Protein AF-A0A2G9M502-F1 (afdb_monomer_lite)

pLDDT: mean 73.71, std 20.09, range [39.38, 98.12]

Sequence (173 aa):
MDVEQIQKINSLALELMKQGLATDREDAINQAQKIYKEQDSRGYSQMRNTMGQVHGTPEPAQGSSMGGHSELGQDKIKEILEQNTKYIVKTLKEFNEKVNVLEKEMEALKIKMNYNRLPTVKELTTNSVPEPVAAPRPTEQPQQPEKPASHPRSGGYNENDVSIEKFFYMGNR

Radius of gyration: 37.94 Å; chains: 1; bounding box: 91×41×99 Å

Structure (mmCIF, N/CA/C/O backbone):
data_AF-A0A2G9M502-F1
#
_entry.id   AF-A0A2G9M502-F1
#
loop_
_atom_site.group_PDB
_atom_site.id
_atom_site.type_symbol
_atom_site.label_atom_id
_atom_site.label_alt_id
_atom_site.label_comp_id
_atom_site.label_asym_id
_atom_site.label_entity_id
_atom_site.label_seq_id
_atom_site.pdbx_PDB_ins_code
_atom_site.Cartn_x
_atom_site.Cartn_y
_atom_site.Cartn_z
_atom_site.occupancy
_atom_site.B_iso_or_equiv
_atom_site.auth_seq_id
_atom_site.auth_comp_id
_atom_site.auth_asym_id
_atom_site.auth_atom_id
_atom_site.pdbx_PDB_model_num
ATOM 1 N N . MET A 1 1 ? -18.572 0.187 -22.859 1.00 65.31 1 MET A N 1
ATOM 2 C CA . MET A 1 1 ? -18.016 -0.479 -21.668 1.00 65.31 1 MET A CA 1
ATOM 3 C C . MET A 1 1 ? -18.378 -1.931 -21.782 1.00 65.31 1 MET A C 1
ATOM 5 O O . MET A 1 1 ? -19.551 -2.227 -21.986 1.00 65.31 1 MET A O 1
ATOM 9 N N . ASP A 1 2 ? -17.384 -2.794 -21.691 1.00 86.56 2 ASP A N 1
ATOM 10 C CA . ASP A 1 2 ? -17.571 -4.231 -21.851 1.00 86.56 2 ASP A CA 1
ATOM 11 C C . ASP A 1 2 ? -18.068 -4.856 -20.547 1.00 86.56 2 ASP A C 1
ATOM 13 O O . ASP A 1 2 ? -17.869 -4.306 -19.458 1.00 86.56 2 ASP A O 1
ATOM 17 N N . VAL A 1 3 ? -18.716 -6.018 -20.641 1.00 89.69 3 VAL A N 1
ATOM 18 C CA . VAL A 1 3 ? -19.324 -6.686 -19.476 1.00 89.69 3 VAL A CA 1
ATOM 19 C C . VAL A 1 3 ? -18.275 -6.967 -18.391 1.00 89.69 3 VAL A C 1
ATOM 21 O O . VAL A 1 3 ? -18.541 -6.749 -17.211 1.00 89.69 3 VAL A O 1
ATOM 24 N N . GLU A 1 4 ? -17.050 -7.335 -18.781 1.00 89.31 4 GLU A N 1
ATOM 25 C CA . GLU A 1 4 ? -15.923 -7.498 -17.855 1.00 89.31 4 GLU A CA 1
ATOM 26 C C . GLU A 1 4 ? -15.504 -6.202 -17.149 1.00 89.31 4 GLU A C 1
ATOM 28 O O . GLU A 1 4 ? -15.178 -6.233 -15.964 1.00 89.31 4 GLU A O 1
ATOM 33 N N . GLN A 1 5 ? -15.486 -5.062 -17.850 1.00 89.12 5 GLN A N 1
ATOM 34 C CA . GLN A 1 5 ? -15.132 -3.769 -17.247 1.00 89.12 5 GLN A CA 1
ATOM 35 C C . GLN A 1 5 ? -16.162 -3.401 -16.176 1.00 89.12 5 GLN A C 1
ATOM 37 O O . GLN A 1 5 ? -15.801 -2.996 -15.074 1.00 89.12 5 GLN A O 1
ATOM 42 N N . ILE A 1 6 ? -17.447 -3.612 -16.475 1.00 92.12 6 ILE A N 1
ATOM 43 C CA . ILE A 1 6 ? -18.552 -3.373 -15.540 1.00 92.12 6 ILE A CA 1
ATOM 44 C C . ILE A 1 6 ? -18.448 -4.313 -14.328 1.00 92.12 6 ILE A C 1
ATOM 46 O O . ILE A 1 6 ? -18.630 -3.867 -13.197 1.00 92.12 6 ILE A O 1
ATOM 50 N N . GLN A 1 7 ? -18.097 -5.589 -14.526 1.00 93.94 7 GLN A N 1
ATOM 51 C CA . GLN A 1 7 ? -17.840 -6.524 -13.422 1.00 93.94 7 GLN A CA 1
ATOM 52 C C . GLN A 1 7 ? -16.659 -6.074 -12.544 1.00 93.94 7 GLN A C 1
ATOM 54 O O . GLN A 1 7 ? -16.823 -6.002 -11.328 1.00 93.94 7 GLN A O 1
ATOM 59 N N . LYS A 1 8 ? -15.517 -5.701 -13.142 1.00 93.62 8 LYS A N 1
ATOM 60 C CA . LYS A 1 8 ? -14.311 -5.232 -12.426 1.00 93.62 8 LYS A CA 1
ATOM 61 C C . LYS A 1 8 ? -14.568 -3.939 -11.637 1.00 93.62 8 LYS A C 1
ATOM 63 O O . LYS A 1 8 ? -14.144 -3.826 -10.488 1.00 93.62 8 LYS A O 1
ATOM 68 N N . ILE A 1 9 ? -15.316 -2.991 -12.213 1.00 94.94 9 ILE A N 1
ATOM 69 C CA . ILE A 1 9 ? -15.744 -1.758 -11.530 1.00 94.94 9 ILE A CA 1
ATOM 70 C C . ILE A 1 9 ? -16.689 -2.083 -10.364 1.00 94.94 9 ILE A C 1
ATOM 72 O O . ILE A 1 9 ? -16.515 -1.536 -9.279 1.00 94.94 9 ILE A O 1
ATOM 76 N N . ASN A 1 10 ? -17.643 -3.004 -10.540 1.00 94.75 10 ASN A N 1
ATOM 77 C CA . ASN A 1 10 ? -18.556 -3.412 -9.468 1.00 94.75 10 ASN A CA 1
ATOM 78 C C . ASN A 1 10 ? -17.837 -4.125 -8.309 1.00 94.75 10 ASN A C 1
ATOM 80 O O . ASN A 1 10 ? -18.150 -3.847 -7.153 1.00 94.75 10 ASN A O 1
ATOM 84 N N . SER A 1 11 ? -16.867 -5.008 -8.581 1.00 96.31 11 SER A N 1
ATOM 85 C CA . SER A 1 11 ? -16.070 -5.641 -7.520 1.00 96.31 11 SER A CA 1
ATOM 86 C C . SER A 1 11 ? -15.205 -4.627 -6.770 1.00 96.31 11 SER A C 1
ATOM 88 O O . SER A 1 11 ? -15.169 -4.656 -5.542 1.00 96.31 11 SER A O 1
ATOM 90 N N . LEU A 1 12 ? -14.576 -3.689 -7.487 1.00 95.25 12 LEU A N 1
ATOM 91 C CA . LEU A 1 12 ? -13.764 -2.635 -6.877 1.00 95.25 12 LEU A CA 1
ATOM 92 C C . LEU A 1 12 ? -14.621 -1.667 -6.044 1.00 95.25 12 LEU A C 1
ATOM 94 O O . LEU A 1 12 ? -14.230 -1.309 -4.940 1.00 95.25 12 LEU A O 1
ATOM 98 N N . ALA A 1 13 ? -15.819 -1.299 -6.508 1.00 96.88 13 ALA A N 1
ATOM 99 C CA . ALA A 1 13 ? -16.748 -0.466 -5.743 1.00 96.88 13 ALA A CA 1
ATOM 100 C C . ALA A 1 13 ? -17.190 -1.140 -4.428 1.00 96.88 13 ALA A C 1
ATOM 102 O O . ALA A 1 13 ? -17.204 -0.495 -3.380 1.00 96.88 13 ALA A O 1
ATOM 103 N N . LEU A 1 14 ? -17.491 -2.445 -4.450 1.00 97.00 14 LEU A N 1
ATOM 104 C CA . LEU A 1 14 ? -17.800 -3.207 -3.231 1.00 97.00 14 LEU A CA 1
ATOM 105 C C . LEU A 1 14 ? -16.614 -3.248 -2.256 1.00 97.00 14 LEU A C 1
ATOM 107 O O . LEU A 1 14 ? -16.813 -3.188 -1.043 1.00 97.00 14 LEU A O 1
ATOM 111 N N . GLU A 1 15 ? -15.385 -3.322 -2.767 1.00 96.19 15 GLU A N 1
ATOM 112 C CA . GLU A 1 15 ? -14.176 -3.285 -1.947 1.00 96.19 15 GLU A CA 1
ATOM 113 C C . GLU A 1 15 ? -13.914 -1.893 -1.345 1.00 96.19 15 GLU A C 1
ATOM 115 O O . GLU A 1 15 ? -13.644 -1.801 -0.147 1.00 96.19 15 GLU A O 1
ATOM 120 N N . LEU A 1 16 ? -14.104 -0.809 -2.107 1.00 96.06 16 LEU A N 1
ATOM 121 C CA . LEU A 1 16 ? -14.022 0.570 -1.603 1.00 96.06 16 LEU A CA 1
ATOM 122 C C . LEU A 1 16 ? -15.050 0.842 -0.491 1.00 96.06 16 LEU A C 1
ATOM 124 O O . LEU A 1 16 ? -14.693 1.414 0.540 1.00 96.06 16 LEU A O 1
ATOM 128 N N . MET A 1 17 ? -16.297 0.374 -0.647 1.00 95.50 17 MET A N 1
ATOM 129 C CA . MET A 1 17 ? -17.313 0.451 0.415 1.00 95.50 17 MET A CA 1
ATOM 130 C C . MET A 1 17 ? -16.905 -0.364 1.651 1.00 95.50 17 MET A C 1
ATOM 132 O O . MET A 1 17 ? -17.007 0.122 2.774 1.00 95.50 17 MET A O 1
ATOM 136 N N . LYS A 1 18 ? -16.393 -1.589 1.464 1.00 96.62 18 LYS A N 1
ATOM 137 C CA . LYS A 1 18 ? -15.927 -2.457 2.563 1.00 96.62 18 LYS A CA 1
ATOM 138 C C . LYS A 1 18 ? -14.742 -1.857 3.334 1.00 96.62 18 LYS A C 1
ATOM 140 O O . LYS A 1 18 ? -14.605 -2.120 4.526 1.00 96.62 18 LYS A O 1
ATOM 145 N N . GLN A 1 19 ? -13.897 -1.072 2.668 1.00 95.88 19 GLN A N 1
ATOM 146 C CA . GLN A 1 19 ? -12.769 -0.357 3.272 1.00 95.88 19 GLN A CA 1
ATOM 147 C C . GLN A 1 19 ? -13.158 1.017 3.858 1.00 95.88 19 GLN A C 1
ATOM 149 O O . GLN A 1 19 ? -12.323 1.654 4.493 1.00 95.88 19 GLN A O 1
ATOM 154 N N . GLY A 1 20 ? -14.402 1.480 3.670 1.00 94.31 20 GLY A N 1
ATOM 155 C CA . GLY A 1 20 ? -14.861 2.795 4.135 1.00 94.31 20 GLY A CA 1
ATOM 156 C C . GLY A 1 20 ? -14.292 3.983 3.346 1.00 94.31 20 GLY A C 1
ATOM 157 O O . GLY A 1 20 ? 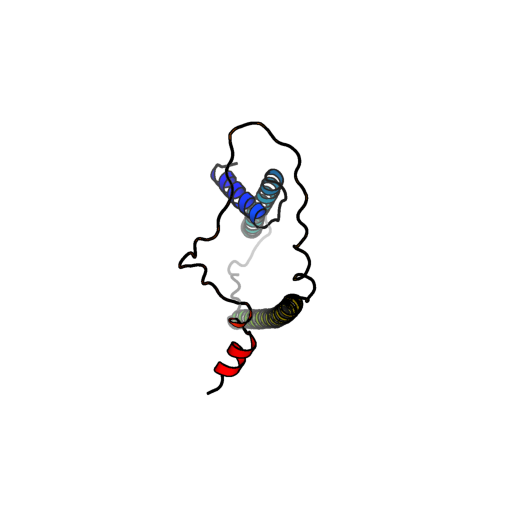-14.296 5.103 3.848 1.00 94.31 20 GLY A O 1
ATOM 158 N N . LEU A 1 21 ? -13.792 3.750 2.126 1.00 94.00 21 LEU A N 1
ATOM 159 C CA . LEU A 1 21 ? -13.206 4.778 1.250 1.00 94.00 21 LEU A CA 1
ATOM 160 C C . LEU A 1 21 ? -14.256 5.589 0.470 1.00 94.00 21 LEU A C 1
ATOM 162 O O . LEU A 1 21 ? -13.944 6.651 -0.065 1.00 94.00 21 LEU A O 1
ATOM 166 N N . ALA A 1 22 ? -15.491 5.093 0.416 1.00 94.31 22 ALA A N 1
ATOM 167 C CA . ALA A 1 22 ? -16.650 5.745 -0.182 1.00 94.31 22 ALA A CA 1
ATOM 168 C C . ALA A 1 22 ? -17.839 5.638 0.782 1.00 94.31 22 ALA A C 1
ATOM 170 O O . ALA A 1 22 ? -18.045 4.580 1.383 1.00 94.31 22 ALA A O 1
ATOM 171 N N . THR A 1 23 ? -18.622 6.710 0.927 1.00 93.31 23 THR A N 1
ATOM 172 C CA . THR A 1 23 ? -19.812 6.725 1.801 1.00 93.31 23 THR A CA 1
ATOM 173 C C . THR A 1 23 ? -20.973 5.945 1.193 1.00 93.31 23 THR A C 1
ATOM 175 O O . THR A 1 23 ? -21.684 5.226 1.892 1.00 93.31 23 THR A O 1
ATOM 178 N N . ASP A 1 24 ? -21.129 6.057 -0.126 1.00 96.69 24 ASP A N 1
ATOM 179 C CA . ASP A 1 24 ? -22.308 5.626 -0.865 1.00 96.69 24 ASP A CA 1
ATOM 180 C C . ASP A 1 24 ? -21.935 4.782 -2.081 1.00 96.69 24 ASP A C 1
ATOM 182 O O . ASP A 1 24 ? -20.843 4.885 -2.645 1.00 96.69 24 ASP A O 1
ATOM 186 N N . ARG A 1 25 ? -22.881 3.954 -2.535 1.00 93.19 25 ARG A N 1
ATOM 187 C CA . ARG A 1 25 ? -22.657 3.037 -3.660 1.00 93.19 25 ARG A CA 1
ATOM 188 C C . ARG A 1 25 ? -22.339 3.762 -4.971 1.00 93.19 25 ARG A C 1
ATOM 190 O O . ARG A 1 25 ? -21.546 3.257 -5.760 1.00 93.19 25 ARG A O 1
ATOM 197 N N . GLU A 1 26 ? -22.945 4.922 -5.211 1.00 94.75 26 GLU A N 1
ATOM 198 C CA . GLU A 1 26 ? -22.688 5.712 -6.422 1.00 94.75 26 GLU A CA 1
ATOM 199 C C . GLU A 1 26 ? -21.300 6.361 -6.391 1.00 94.75 26 GLU A C 1
ATOM 201 O O . GLU A 1 26 ? -20.577 6.300 -7.385 1.00 94.75 26 GLU A O 1
ATOM 206 N N . ASP A 1 27 ? -20.878 6.892 -5.239 1.00 95.69 27 ASP A N 1
ATOM 207 C CA . ASP A 1 27 ? -19.515 7.396 -5.048 1.00 95.69 27 ASP A CA 1
ATOM 208 C C . ASP A 1 27 ? -18.481 6.273 -5.222 1.00 95.69 27 ASP A C 1
ATOM 210 O O . ASP A 1 27 ? -17.545 6.412 -6.006 1.00 95.69 27 ASP A O 1
ATOM 214 N N . ALA A 1 28 ? -18.709 5.101 -4.622 1.00 96.81 28 ALA A N 1
ATOM 215 C CA . ALA A 1 28 ? -17.838 3.938 -4.788 1.00 96.81 28 ALA A CA 1
ATOM 216 C C . ALA A 1 28 ? -17.683 3.507 -6.260 1.00 96.81 28 ALA A C 1
ATOM 218 O O . ALA A 1 28 ? -16.583 3.158 -6.692 1.00 96.81 28 ALA A O 1
ATOM 219 N N . ILE A 1 29 ? -18.761 3.562 -7.052 1.00 96.06 29 ILE A N 1
ATOM 220 C CA . ILE A 1 29 ? -18.730 3.282 -8.498 1.00 96.06 29 ILE A CA 1
ATOM 221 C C . ILE A 1 29 ? -17.962 4.375 -9.257 1.00 96.06 29 ILE A C 1
ATOM 223 O O . ILE A 1 29 ? -17.163 4.051 -10.138 1.00 96.06 29 ILE A O 1
ATOM 227 N N . ASN A 1 30 ? -18.145 5.651 -8.909 1.00 95.62 30 ASN A N 1
ATOM 228 C CA . ASN A 1 30 ? -17.422 6.769 -9.522 1.00 95.62 30 ASN A CA 1
ATOM 229 C C . ASN A 1 30 ? -15.913 6.710 -9.222 1.00 95.62 30 ASN A C 1
ATOM 231 O O . ASN A 1 30 ? -15.095 6.834 -10.140 1.00 95.62 30 ASN A O 1
ATOM 235 N N . GLN A 1 31 ? -15.536 6.450 -7.966 1.00 94.56 31 GLN A N 1
ATOM 236 C CA . GLN A 1 31 ? -14.152 6.227 -7.548 1.00 94.56 31 GLN A CA 1
ATOM 237 C C . GLN A 1 31 ? -13.538 5.018 -8.275 1.00 94.56 31 GLN A C 1
ATOM 239 O O . GLN A 1 31 ? -12.481 5.147 -8.897 1.00 94.56 31 GLN A O 1
ATOM 244 N N . ALA A 1 32 ? -14.221 3.867 -8.287 1.00 95.56 32 ALA A N 1
ATOM 245 C CA . ALA A 1 32 ? -13.763 2.663 -8.983 1.00 95.56 32 ALA A CA 1
ATOM 246 C C . ALA A 1 32 ? -13.580 2.890 -10.495 1.00 95.56 32 ALA A C 1
ATOM 248 O O . ALA A 1 32 ? -12.564 2.491 -11.066 1.00 95.56 32 ALA A O 1
ATOM 249 N N . GLN A 1 33 ? -14.518 3.584 -11.152 1.00 93.06 33 GLN A N 1
ATOM 250 C CA . GLN A 1 33 ? -14.406 3.910 -12.574 1.00 93.06 33 GLN A CA 1
ATOM 251 C C . GLN A 1 33 ? -13.236 4.870 -12.854 1.00 93.06 33 GLN A C 1
ATOM 253 O O . GLN A 1 33 ? -12.569 4.731 -13.882 1.00 93.06 33 GLN A O 1
ATOM 258 N N . LYS A 1 34 ? -12.953 5.824 -11.955 1.00 92.62 34 LYS A N 1
ATOM 259 C CA . LYS A 1 34 ? -11.785 6.711 -12.064 1.00 92.62 34 LYS A CA 1
ATOM 260 C C . LYS A 1 34 ? -10.476 5.922 -11.960 1.00 92.62 34 LYS A C 1
ATOM 262 O O . LYS A 1 34 ? -9.628 6.063 -12.837 1.00 92.62 34 LYS A O 1
ATOM 267 N N . ILE A 1 35 ? -10.343 5.058 -10.951 1.00 90.50 35 ILE A N 1
ATOM 268 C CA . ILE A 1 35 ? -9.161 4.199 -10.751 1.00 90.50 35 ILE A CA 1
ATOM 269 C C . ILE A 1 35 ? -8.921 3.316 -11.984 1.00 90.50 35 ILE A C 1
ATOM 271 O O . ILE A 1 35 ? -7.803 3.271 -12.495 1.00 90.50 35 ILE A O 1
ATOM 275 N N . TYR A 1 36 ? -9.973 2.688 -12.520 1.00 89.19 36 TYR A N 1
ATOM 276 C CA . TYR A 1 36 ? -9.877 1.837 -13.710 1.00 89.19 36 TYR A CA 1
ATOM 277 C C . TYR A 1 36 ? -9.386 2.620 -14.944 1.00 89.19 36 TYR A C 1
ATOM 279 O O . TYR A 1 36 ? -8.460 2.194 -15.633 1.00 89.19 36 TYR A O 1
ATOM 287 N N . LYS A 1 37 ? -9.937 3.822 -15.182 1.00 87.12 37 LYS A N 1
ATOM 288 C CA . LYS A 1 37 ? -9.495 4.724 -16.263 1.00 87.12 37 LYS A CA 1
ATOM 289 C C . LYS A 1 37 ? -8.041 5.180 -16.090 1.00 87.12 37 LYS A C 1
ATOM 291 O O . LYS A 1 37 ? -7.311 5.270 -17.078 1.00 87.12 37 LYS A O 1
ATOM 296 N N . GLU A 1 38 ? -7.599 5.462 -14.865 1.00 85.19 38 GLU A N 1
ATOM 297 C CA . GLU A 1 38 ? -6.197 5.794 -14.577 1.00 85.19 38 GLU A CA 1
ATOM 298 C C . GLU A 1 38 ?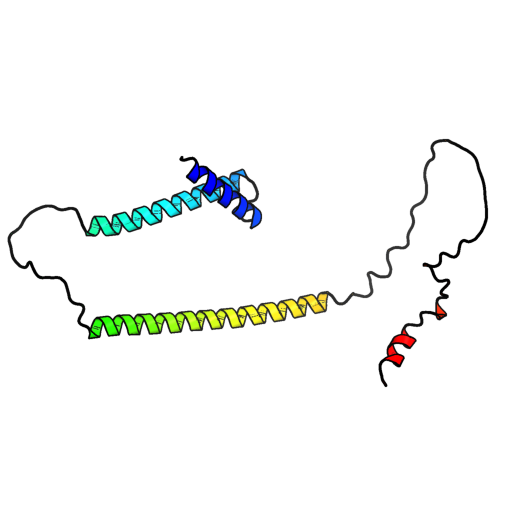 -5.254 4.599 -14.785 1.00 85.19 38 GLU A C 1
ATOM 300 O O . GLU A 1 38 ? -4.126 4.789 -15.234 1.00 85.19 38 GLU A O 1
ATOM 305 N N . GLN A 1 39 ? -5.698 3.370 -14.513 1.00 81.19 39 GLN A N 1
ATOM 306 C CA . GLN A 1 39 ? -4.896 2.165 -14.724 1.00 81.19 39 GLN A CA 1
ATOM 307 C C . GLN A 1 39 ? -4.694 1.858 -16.216 1.00 81.19 39 GLN A C 1
ATOM 309 O O . GLN A 1 39 ? -3.546 1.733 -16.655 1.00 81.19 39 GLN A O 1
ATOM 314 N N . ASP A 1 40 ? -5.773 1.824 -17.007 1.00 75.06 40 ASP A N 1
ATOM 315 C CA . ASP A 1 40 ? -5.698 1.607 -18.461 1.00 75.06 40 ASP A CA 1
ATOM 316 C C . ASP A 1 40 ? -4.853 2.695 -19.143 1.00 75.06 40 ASP A C 1
ATOM 318 O O . ASP A 1 40 ? -3.964 2.400 -19.947 1.00 75.06 40 ASP A O 1
ATOM 322 N N . SER A 1 41 ? -5.069 3.968 -18.787 1.00 72.69 41 SER A N 1
ATOM 323 C CA . SER A 1 41 ? -4.321 5.084 -19.381 1.00 72.69 41 SER A CA 1
ATOM 324 C C . SER A 1 41 ? -2.841 5.107 -18.988 1.00 72.69 41 SER A C 1
ATOM 326 O O . SER A 1 41 ? -2.015 5.453 -19.836 1.00 72.69 41 SER A O 1
ATOM 328 N N . ARG A 1 42 ? -2.460 4.687 -17.771 1.00 68.12 42 ARG A N 1
ATOM 329 C CA . ARG A 1 42 ? -1.043 4.521 -17.390 1.00 68.12 42 ARG A CA 1
ATOM 330 C C . ARG A 1 42 ? -0.378 3.408 -18.200 1.00 68.12 42 ARG A C 1
ATOM 332 O O . ARG A 1 42 ? 0.694 3.643 -18.755 1.00 68.12 42 ARG A O 1
ATOM 339 N N . GLY A 1 43 ? -1.029 2.250 -18.333 1.00 62.25 43 GLY A N 1
ATOM 340 C CA . GLY A 1 43 ? -0.523 1.130 -19.135 1.00 62.25 43 GLY A CA 1
ATOM 341 C C . GLY A 1 43 ? -0.343 1.500 -20.611 1.00 62.25 43 GLY A C 1
ATOM 342 O O . GLY A 1 43 ? 0.736 1.315 -21.177 1.00 62.25 43 GLY A O 1
ATOM 343 N N . TYR A 1 44 ? -1.363 2.110 -21.223 1.00 61.94 44 TYR A N 1
ATOM 344 C CA . TYR A 1 44 ? -1.300 2.534 -22.624 1.00 61.94 44 TYR A CA 1
ATOM 345 C C . TYR A 1 44 ? -0.315 3.692 -22.854 1.00 61.94 44 TYR A C 1
ATOM 347 O O . TYR A 1 44 ? 0.344 3.730 -23.890 1.00 61.94 44 TYR A O 1
ATOM 355 N N . SER A 1 45 ? -0.146 4.611 -21.895 1.00 59.00 45 SER A N 1
ATOM 356 C CA . SER A 1 45 ? 0.857 5.686 -22.000 1.00 59.00 45 SER A CA 1
ATOM 357 C C . SER A 1 45 ? 2.285 5.158 -21.880 1.00 59.00 45 SER A C 1
ATOM 359 O O . SER A 1 45 ? 3.157 5.595 -22.625 1.00 59.00 45 SER A O 1
ATOM 361 N N . GLN A 1 46 ? 2.536 4.186 -20.997 1.00 64.19 46 GLN A N 1
ATOM 362 C CA . GLN A 1 46 ? 3.848 3.541 -20.892 1.00 64.19 46 GLN A CA 1
ATOM 363 C C . GLN A 1 46 ? 4.188 2.760 -22.168 1.00 64.19 46 GLN A C 1
ATOM 365 O O . GLN A 1 46 ? 5.272 2.955 -22.715 1.00 64.19 46 GLN A O 1
ATOM 370 N N . MET A 1 47 ? 3.249 1.968 -22.702 1.00 62.53 47 MET A N 1
ATOM 371 C CA . MET A 1 47 ? 3.442 1.257 -23.976 1.00 62.53 47 MET A CA 1
ATOM 372 C C . MET A 1 47 ? 3.562 2.201 -25.181 1.00 62.53 47 MET A C 1
ATOM 374 O O . MET A 1 47 ? 4.352 1.941 -26.085 1.00 62.53 47 MET A O 1
ATOM 378 N N . ARG A 1 48 ? 2.836 3.328 -25.205 1.00 63.22 48 ARG A N 1
ATOM 379 C CA . ARG A 1 48 ? 2.976 4.333 -26.269 1.00 63.22 48 ARG A CA 1
ATOM 380 C C . ARG A 1 48 ? 4.312 5.071 -26.193 1.00 63.22 48 ARG A C 1
ATOM 382 O O . ARG A 1 48 ? 4.879 5.359 -27.240 1.00 63.22 48 ARG A O 1
ATOM 389 N N . ASN A 1 49 ? 4.830 5.347 -24.997 1.00 61.25 49 ASN A N 1
ATOM 390 C CA . ASN A 1 49 ? 6.144 5.971 -24.841 1.00 61.25 49 ASN A CA 1
ATOM 391 C C . ASN A 1 49 ? 7.273 5.030 -25.292 1.00 61.25 49 ASN A C 1
ATOM 393 O O . ASN A 1 49 ? 8.197 5.488 -25.956 1.00 61.25 49 ASN A O 1
ATOM 397 N N . THR A 1 50 ? 7.182 3.722 -25.018 1.00 61.97 50 THR A N 1
ATOM 398 C CA . THR A 1 50 ? 8.176 2.753 -25.511 1.00 61.97 50 THR A CA 1
ATOM 399 C C . THR A 1 50 ? 8.032 2.462 -27.008 1.00 61.97 50 THR A C 1
ATOM 401 O O . THR A 1 50 ? 9.042 2.440 -27.703 1.00 61.97 50 THR A O 1
ATOM 404 N N . MET A 1 51 ? 6.818 2.323 -27.559 1.00 52.34 51 MET A N 1
ATOM 405 C CA . MET A 1 51 ? 6.636 2.162 -29.015 1.00 52.34 51 MET A CA 1
ATOM 406 C C . MET A 1 51 ? 6.964 3.429 -29.816 1.00 52.34 51 MET A C 1
ATOM 408 O O . MET A 1 51 ? 7.548 3.332 -30.893 1.00 52.34 51 MET A O 1
ATOM 412 N N . GLY A 1 52 ? 6.647 4.618 -29.295 1.00 54.19 52 GLY A N 1
ATOM 413 C CA . GLY A 1 52 ? 6.998 5.898 -29.920 1.00 54.19 52 GLY A CA 1
ATOM 414 C C . GLY A 1 52 ? 8.505 6.168 -29.947 1.00 54.19 52 GLY A C 1
ATOM 415 O O . GLY A 1 52 ? 8.977 6.913 -30.796 1.00 54.19 52 GLY A O 1
ATOM 416 N N . GLN A 1 53 ? 9.271 5.514 -29.068 1.00 56.28 53 GLN A N 1
ATOM 417 C CA . GLN A 1 53 ? 10.735 5.496 -29.108 1.00 56.28 53 GLN A CA 1
ATOM 418 C C . GLN A 1 53 ? 11.295 4.481 -30.132 1.00 56.28 53 GLN A C 1
ATOM 420 O O . GLN A 1 53 ? 12.498 4.469 -30.382 1.00 56.28 53 GLN A O 1
ATOM 425 N N . VAL A 1 54 ? 10.445 3.632 -30.728 1.00 55.72 54 VAL A N 1
ATOM 426 C CA . VAL A 1 54 ? 10.841 2.518 -31.608 1.00 55.72 54 VAL A CA 1
ATOM 427 C C . VAL A 1 54 ? 10.400 2.709 -33.069 1.00 55.72 54 VAL A C 1
ATOM 429 O O . VAL A 1 54 ? 11.154 2.318 -33.959 1.00 55.72 54 VAL A O 1
ATOM 432 N N . HIS A 1 55 ? 9.234 3.306 -33.363 1.00 46.88 55 HIS A N 1
ATOM 433 C CA . HIS A 1 55 ? 8.726 3.477 -34.742 1.00 46.88 55 HIS A CA 1
ATOM 434 C C . HIS A 1 55 ? 8.133 4.879 -35.028 1.00 46.88 55 HIS A C 1
ATOM 436 O O . HIS A 1 55 ? 7.135 5.264 -34.421 1.00 46.88 55 HIS A O 1
ATOM 442 N N . GLY A 1 56 ? 8.700 5.586 -36.026 1.00 39.38 56 GLY A N 1
ATOM 443 C CA . GLY A 1 56 ? 8.240 6.892 -36.554 1.00 39.38 56 GLY A CA 1
ATOM 444 C C . GLY A 1 56 ? 9.304 8.004 -36.451 1.00 39.38 56 GLY A C 1
ATOM 445 O O . GLY A 1 56 ? 9.348 8.658 -35.419 1.00 39.38 56 GLY A O 1
ATOM 446 N N . THR A 1 57 ? 10.273 8.245 -37.353 1.00 49.25 57 THR A N 1
ATOM 447 C CA . THR A 1 57 ? 10.307 8.395 -38.839 1.00 49.25 57 THR A CA 1
ATOM 448 C C . THR A 1 57 ? 9.415 9.514 -39.399 1.00 49.25 57 THR A C 1
ATOM 450 O O . THR A 1 57 ? 8.282 9.611 -38.929 1.00 49.25 57 THR A O 1
ATOM 453 N N . PRO A 1 58 ? 9.804 10.250 -40.468 1.00 58.22 58 PRO A N 1
ATOM 454 C CA . PRO A 1 58 ? 11.054 10.227 -41.259 1.00 58.22 58 PRO A CA 1
ATOM 455 C C . PRO A 1 58 ? 11.776 11.620 -41.175 1.00 58.22 58 PRO A C 1
ATOM 457 O O . PRO A 1 58 ? 11.531 12.336 -40.210 1.00 58.22 58 PRO A O 1
ATOM 460 N N . GLU A 1 59 ? 12.690 12.110 -42.032 1.00 47.31 59 GLU A N 1
ATOM 461 C CA . GLU A 1 59 ? 13.272 11.606 -43.295 1.00 47.31 59 GLU A CA 1
ATOM 462 C C . GLU A 1 59 ? 14.822 11.862 -43.405 1.00 47.31 59 GLU A C 1
ATOM 464 O O . GLU A 1 59 ? 15.485 11.280 -42.544 1.00 47.31 59 GLU A O 1
ATOM 469 N N . PRO A 1 60 ? 15.496 12.585 -44.358 1.00 62.34 60 PRO A N 1
ATOM 470 C CA . PRO A 1 60 ? 16.873 12.199 -44.726 1.00 62.34 60 PRO A CA 1
ATOM 471 C C . PRO A 1 60 ? 17.991 13.263 -44.579 1.00 62.34 60 PRO A C 1
ATOM 473 O O . PRO A 1 60 ? 17.879 14.394 -45.047 1.00 62.34 60 PRO A O 1
ATOM 476 N N . ALA A 1 61 ? 19.169 12.825 -44.123 1.00 41.62 61 ALA A N 1
ATOM 477 C CA . ALA A 1 61 ? 20.467 13.296 -44.626 1.00 41.62 61 ALA A CA 1
ATOM 478 C C . ALA A 1 61 ? 21.548 12.212 -44.421 1.00 41.62 61 ALA A C 1
ATOM 480 O O . ALA A 1 61 ? 21.833 11.804 -43.303 1.00 41.62 61 ALA A O 1
ATOM 481 N N . GLN A 1 62 ? 22.108 11.738 -45.534 1.00 46.62 62 GLN A N 1
ATOM 482 C CA . GLN A 1 62 ? 23.342 10.950 -45.715 1.00 46.62 62 GLN A CA 1
ATOM 483 C C . GLN A 1 62 ? 24.130 10.436 -44.476 1.00 46.62 62 GLN A C 1
ATOM 485 O O . GLN A 1 62 ? 24.981 11.135 -43.937 1.00 46.62 62 GLN A O 1
ATOM 490 N N . GLY A 1 63 ? 24.054 9.118 -44.247 1.00 46.88 63 GLY A N 1
ATOM 491 C CA . GLY A 1 63 ? 25.264 8.276 -44.220 1.00 46.88 63 GLY A CA 1
ATOM 492 C C . GLY A 1 63 ? 25.866 7.827 -42.875 1.00 46.88 63 GLY A C 1
ATOM 493 O O . GLY A 1 63 ? 26.095 8.618 -41.969 1.00 46.88 63 GLY A O 1
ATOM 494 N N . SER A 1 64 ? 26.316 6.562 -42.877 1.00 48.62 64 SER A N 1
ATOM 495 C CA . SER A 1 64 ? 27.219 5.892 -41.911 1.00 48.62 64 SER A CA 1
ATOM 496 C C . SER A 1 64 ? 26.596 5.136 -40.723 1.00 48.62 64 SER A C 1
ATOM 498 O O . SER A 1 64 ? 25.562 5.500 -40.176 1.00 48.62 64 SER A O 1
ATOM 500 N N . SER A 1 65 ? 27.294 4.061 -40.325 1.00 40.47 65 SER A N 1
ATOM 501 C CA . SER A 1 65 ? 27.111 3.252 -39.102 1.00 40.47 65 SER A CA 1
ATOM 502 C C . SER A 1 65 ? 25.722 2.638 -38.834 1.00 40.47 65 SER A C 1
ATOM 504 O O . SER A 1 65 ? 25.023 3.019 -37.899 1.00 40.47 65 SER A O 1
ATOM 506 N N . MET A 1 66 ? 25.409 1.541 -39.538 1.00 47.25 66 MET A N 1
ATOM 507 C CA . MET A 1 66 ? 24.850 0.376 -38.827 1.00 47.25 66 MET A CA 1
ATOM 508 C C . MET A 1 66 ? 25.940 -0.242 -37.932 1.00 47.25 66 MET A C 1
ATOM 510 O O . MET A 1 66 ? 27.122 -0.136 -38.253 1.00 47.25 66 MET A O 1
ATOM 514 N N . GLY A 1 67 ? 25.545 -0.930 -36.855 1.00 43.50 67 GLY A N 1
ATOM 515 C CA . GLY A 1 67 ? 26.477 -1.585 -35.921 1.00 43.50 67 GLY A CA 1
ATOM 516 C C . GLY A 1 67 ? 26.661 -0.822 -34.608 1.00 43.50 67 GLY A C 1
ATOM 517 O O . GLY A 1 67 ? 27.779 -0.495 -34.231 1.00 43.50 67 GLY A O 1
ATOM 518 N N . GLY A 1 68 ? 25.548 -0.516 -33.931 1.00 41.44 68 GLY A N 1
ATOM 519 C CA . GLY A 1 68 ? 25.508 0.323 -32.727 1.00 41.44 68 GLY A CA 1
ATOM 520 C C . GLY A 1 68 ? 24.629 -0.226 -31.600 1.00 41.44 68 GLY A C 1
ATOM 521 O O . GLY A 1 68 ? 24.079 0.554 -30.827 1.00 41.44 68 GLY A O 1
ATOM 522 N N . HIS A 1 69 ? 24.473 -1.552 -31.490 1.00 48.91 69 HIS A N 1
ATOM 523 C CA . HIS A 1 69 ? 24.030 -2.132 -30.221 1.00 48.91 69 HIS A CA 1
ATOM 524 C C . HIS A 1 69 ? 25.135 -1.882 -29.195 1.00 48.91 69 HIS A C 1
ATOM 526 O O . HIS A 1 69 ? 26.143 -2.583 -29.192 1.00 48.91 69 HIS A O 1
ATOM 532 N N . SER A 1 70 ? 24.956 -0.866 -28.351 1.00 52.97 70 SER A N 1
ATOM 533 C CA . SER A 1 70 ? 25.866 -0.606 -27.241 1.00 52.97 70 SER A CA 1
ATOM 534 C C . SER A 1 70 ? 25.842 -1.787 -26.279 1.00 52.97 70 SER A C 1
ATOM 536 O O . SER A 1 70 ? 24.973 -1.868 -25.408 1.00 52.97 70 SER A O 1
ATOM 538 N N . GLU A 1 71 ? 26.832 -2.670 -26.400 1.00 58.78 71 GLU A N 1
ATOM 539 C CA . GLU A 1 71 ? 27.281 -3.470 -25.274 1.00 58.78 71 GLU A CA 1
ATOM 540 C C . GLU A 1 71 ? 27.629 -2.498 -24.143 1.00 58.78 71 GLU A C 1
ATOM 542 O O . GLU A 1 71 ? 28.662 -1.825 -24.138 1.00 58.78 71 GLU A O 1
ATOM 547 N N . LEU A 1 72 ? 26.724 -2.397 -23.169 1.00 63.69 72 LEU A N 1
ATOM 548 C CA . LEU A 1 72 ? 27.086 -1.966 -21.832 1.00 63.69 72 LEU A CA 1
ATOM 549 C C . LEU A 1 72 ? 28.147 -2.964 -21.372 1.00 63.69 72 LEU A C 1
ATOM 551 O O . LEU A 1 72 ? 27.808 -4.090 -21.017 1.00 63.69 72 LEU A O 1
ATOM 555 N N . GLY A 1 73 ? 29.422 -2.572 -21.465 1.00 80.38 73 GLY A N 1
ATOM 556 C CA . GLY A 1 73 ? 30.546 -3.443 -21.127 1.00 80.38 73 GLY A CA 1
ATOM 557 C C . GLY A 1 73 ? 30.323 -4.104 -19.769 1.00 80.38 73 GLY A C 1
ATOM 558 O O . GLY A 1 73 ? 29.720 -3.499 -18.878 1.00 80.38 73 GLY A O 1
ATOM 559 N N . GLN A 1 74 ? 30.766 -5.352 -19.621 1.00 80.38 74 GLN A N 1
ATOM 560 C CA . GLN A 1 74 ? 30.376 -6.227 -18.509 1.00 80.38 74 GLN A CA 1
ATOM 561 C C . GLN A 1 74 ? 30.571 -5.574 -17.124 1.00 80.38 74 GLN A C 1
ATOM 563 O O . GLN A 1 74 ? 29.723 -5.730 -16.243 1.00 80.38 74 GLN A O 1
ATOM 568 N N . ASP A 1 75 ? 31.614 -4.755 -16.968 1.00 83.88 75 ASP A N 1
ATOM 569 C CA . ASP A 1 75 ? 31.885 -3.952 -15.769 1.00 83.88 75 ASP A CA 1
ATOM 570 C C . ASP A 1 75 ? 30.797 -2.915 -15.455 1.00 83.88 75 ASP A C 1
ATOM 572 O O . ASP A 1 75 ? 30.440 -2.730 -14.296 1.00 83.88 75 ASP A O 1
ATOM 576 N N . LYS A 1 76 ? 30.213 -2.270 -16.470 1.00 88.00 76 LYS A N 1
ATOM 577 C CA . LYS A 1 76 ? 29.126 -1.292 -16.316 1.00 88.00 76 LYS A CA 1
ATOM 578 C C . LYS A 1 76 ? 27.786 -1.964 -16.011 1.00 88.00 76 LYS A C 1
ATOM 580 O O . LYS A 1 76 ? 26.992 -1.415 -15.251 1.00 88.00 76 LYS A O 1
ATOM 585 N N . ILE A 1 77 ? 27.541 -3.171 -16.532 1.00 87.19 77 ILE A N 1
ATOM 586 C CA . ILE A 1 77 ? 26.398 -3.998 -16.097 1.00 87.19 77 ILE A CA 1
ATOM 587 C C . ILE A 1 77 ? 26.572 -4.387 -14.624 1.00 87.19 77 ILE A C 1
ATOM 589 O O . ILE A 1 77 ? 25.639 -4.240 -13.833 1.00 87.19 77 ILE A O 1
ATOM 593 N N . LYS A 1 78 ? 27.777 -4.821 -14.233 1.00 92.38 78 LYS A N 1
ATOM 594 C CA . LYS A 1 78 ? 28.117 -5.123 -12.838 1.00 92.38 78 LYS A CA 1
ATOM 595 C C . LYS A 1 78 ? 27.956 -3.895 -11.934 1.00 92.38 78 LYS A C 1
ATOM 597 O O . LYS A 1 78 ? 27.370 -4.020 -10.864 1.00 92.38 78 LYS A O 1
ATOM 602 N N . GLU A 1 79 ? 28.404 -2.716 -12.365 1.00 94.88 79 GLU A N 1
ATOM 603 C CA . GLU A 1 79 ? 28.244 -1.467 -11.616 1.00 94.88 79 GLU A CA 1
ATOM 604 C C . GLU A 1 79 ? 26.761 -1.139 -11.384 1.00 94.88 79 GLU A C 1
ATOM 606 O O . GLU A 1 79 ? 26.360 -0.892 -10.248 1.00 94.88 79 GLU A O 1
ATOM 611 N N . ILE A 1 80 ? 25.926 -1.213 -12.427 1.00 93.44 80 ILE A N 1
ATOM 612 C CA . ILE A 1 80 ? 24.473 -0.996 -12.326 1.00 93.44 80 ILE A CA 1
ATOM 613 C C . ILE A 1 80 ? 23.831 -2.010 -11.364 1.00 93.44 80 ILE A C 1
ATOM 615 O O . ILE A 1 80 ? 23.009 -1.630 -10.529 1.00 93.44 80 ILE A O 1
ATOM 619 N N . LEU A 1 81 ? 24.222 -3.287 -11.423 1.00 94.44 81 LEU A N 1
ATOM 620 C CA . LEU A 1 81 ? 23.743 -4.316 -10.491 1.00 94.44 81 LEU A CA 1
ATOM 621 C C . LEU A 1 81 ? 24.186 -4.043 -9.047 1.00 94.44 81 LEU A C 1
ATOM 623 O O . LEU A 1 81 ? 23.380 -4.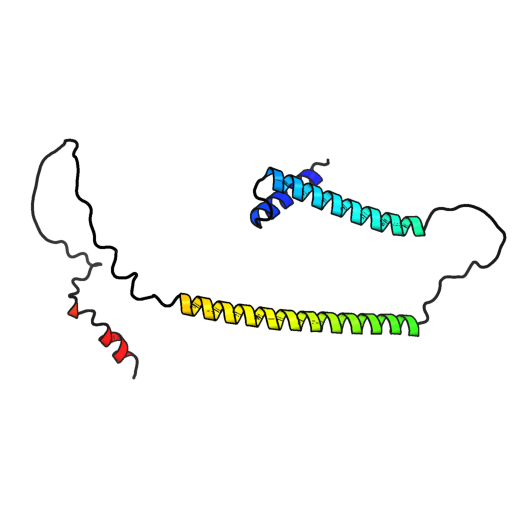184 -8.126 1.00 94.44 81 LEU A O 1
ATOM 627 N N . GLU A 1 82 ? 25.425 -3.601 -8.827 1.00 96.12 82 GLU A N 1
ATOM 628 C CA . GLU A 1 82 ? 25.911 -3.202 -7.506 1.00 96.12 82 GLU A CA 1
ATOM 629 C C . GLU A 1 82 ? 25.181 -1.965 -6.965 1.00 96.12 82 GLU A C 1
ATOM 631 O O . GLU A 1 82 ? 24.809 -1.950 -5.792 1.00 96.12 82 GLU A O 1
ATOM 636 N N . GLN A 1 83 ? 24.955 -0.939 -7.791 1.00 95.75 83 GLN A N 1
ATOM 637 C CA . GLN A 1 83 ? 24.212 0.267 -7.409 1.00 95.75 83 GLN A CA 1
ATOM 638 C C . GLN A 1 83 ? 22.755 -0.073 -7.058 1.00 95.75 83 GLN A C 1
ATOM 640 O O . GLN A 1 83 ? 22.280 0.310 -5.986 1.00 95.75 83 GLN A O 1
ATOM 645 N N . ASN A 1 84 ? 22.077 -0.871 -7.891 1.00 94.81 84 ASN A N 1
ATOM 646 C CA . ASN A 1 84 ? 20.722 -1.360 -7.625 1.00 94.81 84 ASN A CA 1
ATOM 647 C C . ASN A 1 84 ? 20.660 -2.197 -6.339 1.00 94.81 84 ASN A C 1
ATOM 649 O O . ASN A 1 84 ? 19.775 -1.988 -5.512 1.00 94.81 84 ASN A O 1
ATOM 653 N N . THR A 1 85 ? 21.627 -3.092 -6.112 1.00 96.88 85 THR A N 1
ATOM 654 C CA . THR A 1 85 ? 21.693 -3.897 -4.880 1.00 96.88 85 THR A CA 1
ATOM 655 C C . THR A 1 85 ? 21.897 -3.013 -3.648 1.00 96.88 85 THR A C 1
ATOM 657 O O . THR A 1 85 ? 21.194 -3.177 -2.652 1.00 96.88 85 THR A O 1
ATOM 660 N N . LYS A 1 86 ? 22.796 -2.020 -3.715 1.00 97.25 86 LYS A N 1
ATOM 661 C CA . LYS A 1 86 ? 23.024 -1.041 -2.634 1.00 97.25 86 LYS A CA 1
ATOM 662 C C . LYS A 1 86 ? 21.759 -0.215 -2.347 1.00 97.25 86 LYS A C 1
ATOM 664 O O . LYS A 1 86 ? 21.443 0.019 -1.181 1.00 97.25 86 LYS A O 1
ATOM 669 N N . TYR A 1 87 ? 20.999 0.167 -3.376 1.00 97.94 87 TYR A N 1
ATOM 670 C CA . TYR A 1 87 ? 19.711 0.855 -3.232 1.00 97.94 87 TYR A CA 1
ATOM 671 C C . TYR A 1 87 ? 18.626 -0.031 -2.593 1.00 97.94 87 TYR A C 1
ATOM 673 O O . TYR A 1 87 ? 17.937 0.410 -1.671 1.00 97.94 87 TYR A O 1
ATOM 681 N N . ILE A 1 88 ? 18.506 -1.294 -3.016 1.00 96.94 88 ILE A N 1
ATOM 682 C CA . ILE A 1 88 ? 17.556 -2.265 -2.444 1.00 96.94 88 ILE A CA 1
ATOM 683 C C . ILE A 1 88 ? 17.888 -2.544 -0.972 1.00 96.94 88 ILE A C 1
ATOM 685 O O . ILE A 1 88 ? 17.010 -2.459 -0.119 1.00 96.94 88 ILE A O 1
ATOM 689 N N . VAL A 1 89 ? 19.158 -2.790 -0.633 1.00 98.06 89 VAL A N 1
ATOM 690 C CA . VAL A 1 89 ? 19.588 -3.001 0.763 1.00 98.06 89 VAL A CA 1
ATOM 691 C C . VAL A 1 89 ? 19.315 -1.762 1.626 1.00 98.06 89 VAL A C 1
ATOM 693 O O . VAL A 1 89 ? 18.853 -1.897 2.760 1.00 98.06 89 VAL A O 1
ATOM 696 N N . LYS A 1 90 ? 19.533 -0.551 1.093 1.00 98.12 90 LYS A N 1
ATOM 697 C CA . LYS A 1 90 ? 19.211 0.701 1.793 1.00 98.12 90 LYS A CA 1
ATOM 698 C C . LYS A 1 90 ? 17.706 0.857 2.038 1.00 98.12 90 LYS A C 1
ATOM 700 O O . LYS A 1 90 ? 17.309 1.101 3.173 1.00 98.12 90 LYS A O 1
ATOM 705 N N . THR A 1 91 ? 16.873 0.700 1.011 1.00 96.44 91 THR A N 1
ATOM 706 C CA . THR A 1 91 ? 15.410 0.853 1.137 1.00 96.44 91 THR A CA 1
ATOM 707 C C . THR A 1 91 ? 14.787 -0.219 2.034 1.00 96.44 91 THR A C 1
ATOM 709 O O . THR A 1 91 ? 13.893 0.092 2.816 1.00 96.44 91 THR A O 1
ATOM 712 N N . LEU A 1 92 ? 15.308 -1.450 2.014 1.00 97.44 92 LEU A N 1
ATOM 713 C CA . LEU A 1 92 ? 14.887 -2.532 2.911 1.00 97.44 92 LEU A CA 1
ATOM 714 C C . LEU A 1 92 ? 15.299 -2.253 4.372 1.00 97.44 92 LEU A C 1
ATOM 716 O O . LEU A 1 92 ? 14.519 -2.506 5.290 1.00 97.44 92 LEU A O 1
ATOM 720 N N . LYS A 1 93 ? 16.466 -1.631 4.610 1.00 98.00 93 LYS A N 1
ATOM 721 C CA . LYS A 1 93 ? 16.856 -1.140 5.945 1.00 98.00 93 LYS A CA 1
ATOM 722 C C . LYS A 1 93 ? 15.944 -0.010 6.438 1.00 98.00 93 LYS A C 1
ATOM 724 O O . LYS A 1 93 ? 15.445 -0.093 7.555 1.00 98.00 93 LYS A O 1
ATOM 729 N N . GLU A 1 94 ? 15.676 0.997 5.606 1.00 97.62 94 GLU A N 1
ATOM 730 C CA . GLU A 1 94 ? 14.747 2.097 5.926 1.00 97.62 94 GLU A CA 1
ATOM 731 C C . GLU A 1 94 ? 13.308 1.604 6.164 1.00 97.62 94 GLU A C 1
ATOM 733 O O . GLU A 1 94 ? 12.574 2.181 6.967 1.00 97.62 94 GLU A O 1
ATOM 738 N N . PHE A 1 95 ? 12.892 0.531 5.484 1.00 98.06 95 PHE A N 1
ATOM 739 C CA . PHE A 1 95 ? 11.616 -0.140 5.723 1.00 98.06 95 PHE A CA 1
ATOM 740 C C . PHE A 1 95 ? 11.598 -0.846 7.085 1.00 98.06 95 PHE A C 1
ATOM 742 O O . PHE A 1 95 ? 10.703 -0.583 7.886 1.00 98.06 95 PHE A O 1
ATOM 749 N N . ASN A 1 96 ? 12.612 -1.660 7.397 1.00 97.88 96 ASN A N 1
ATOM 750 C CA . ASN A 1 96 ? 12.724 -2.321 8.702 1.00 97.88 96 ASN A CA 1
ATOM 751 C C . ASN A 1 96 ? 12.794 -1.312 9.860 1.00 97.88 96 ASN A C 1
ATOM 753 O O . ASN A 1 96 ? 12.192 -1.536 10.905 1.00 97.88 96 ASN A O 1
ATOM 757 N N . GLU A 1 97 ? 13.478 -0.178 9.690 1.00 98.06 97 GLU A N 1
ATOM 758 C CA . GLU A 1 97 ? 13.498 0.900 10.687 1.00 98.06 97 GLU A CA 1
ATOM 759 C C . GLU A 1 97 ? 12.098 1.486 10.937 1.00 98.06 97 GLU A C 1
ATOM 761 O O . GLU A 1 97 ? 11.737 1.707 12.092 1.00 98.06 97 GLU A O 1
ATOM 766 N N . LYS A 1 98 ? 11.270 1.651 9.895 1.00 97.69 98 LYS A N 1
ATOM 767 C CA . LYS A 1 98 ? 9.869 2.093 10.030 1.00 97.69 98 LYS A CA 1
ATOM 768 C C . LYS A 1 98 ? 8.973 1.034 10.679 1.00 97.69 98 LYS A C 1
ATOM 770 O O . LYS A 1 98 ? 8.167 1.387 11.537 1.00 97.69 98 LYS A O 1
ATOM 775 N N . VAL A 1 99 ? 9.136 -0.247 10.333 1.00 97.69 99 VAL A N 1
ATOM 776 C CA . VAL A 1 99 ? 8.411 -1.361 10.980 1.00 97.69 99 VAL A CA 1
ATOM 777 C C . VAL A 1 99 ? 8.736 -1.412 12.477 1.00 97.69 99 VAL A C 1
ATOM 779 O O . VAL A 1 99 ? 7.824 -1.378 13.296 1.00 97.69 99 VAL A O 1
ATOM 782 N N . ASN A 1 100 ? 10.020 -1.347 12.843 1.00 98.12 100 ASN A N 1
ATOM 783 C CA . ASN A 1 100 ? 10.482 -1.329 14.237 1.00 98.12 100 ASN A CA 1
ATOM 784 C C . ASN A 1 100 ? 9.974 -0.120 15.056 1.00 98.12 100 ASN A C 1
ATOM 786 O O . ASN A 1 100 ? 9.997 -0.165 16.288 1.00 98.12 100 ASN A O 1
ATOM 790 N N . VAL A 1 101 ? 9.582 0.986 14.410 1.00 98.06 101 VAL A N 1
ATOM 791 C CA . VAL A 1 101 ? 8.916 2.125 15.070 1.00 98.06 101 VAL A CA 1
ATOM 792 C C . VAL A 1 101 ? 7.426 1.837 15.244 1.00 98.06 101 VAL A C 1
ATOM 794 O O . VAL A 1 101 ? 6.914 1.960 16.355 1.00 98.06 101 VAL A O 1
ATOM 797 N N . LEU A 1 102 ? 6.751 1.376 14.187 1.00 97.31 102 LEU A N 1
ATOM 798 C CA . LEU A 1 102 ? 5.320 1.063 14.199 1.00 97.31 102 LEU A CA 1
ATOM 799 C C . LEU A 1 102 ? 4.976 -0.043 15.213 1.00 97.31 102 LEU A C 1
ATOM 801 O O . LEU A 1 102 ? 3.983 0.067 15.930 1.00 97.31 102 LEU A O 1
ATOM 805 N N . GLU A 1 103 ? 5.819 -1.069 15.347 1.00 97.31 103 GLU A N 1
ATOM 806 C CA . GLU A 1 103 ? 5.668 -2.118 16.367 1.00 97.31 103 GLU A CA 1
ATOM 807 C C . GLU A 1 103 ? 5.709 -1.551 17.796 1.00 97.31 103 GLU A C 1
ATOM 809 O O . GLU A 1 103 ? 4.861 -1.897 18.620 1.00 97.31 103 GLU A O 1
ATOM 814 N N . LYS A 1 104 ? 6.631 -0.620 18.080 1.00 97.69 104 LYS A N 1
ATOM 815 C CA . LYS A 1 104 ? 6.741 0.049 19.390 1.00 97.69 104 LYS A CA 1
ATOM 816 C C . LYS A 1 104 ? 5.562 0.975 19.666 1.00 97.69 104 LYS A C 1
ATOM 818 O O . LYS A 1 104 ? 5.093 1.046 20.800 1.00 97.69 104 LYS A O 1
ATOM 823 N N . GLU A 1 105 ? 5.061 1.674 18.650 1.00 96.81 105 GLU A N 1
ATOM 824 C CA . GLU A 1 105 ? 3.850 2.490 18.770 1.00 96.81 105 GLU A CA 1
ATOM 825 C C . GLU A 1 105 ? 2.613 1.621 19.031 1.00 96.81 105 GLU A C 1
ATOM 827 O O . GLU A 1 105 ? 1.802 1.954 19.898 1.00 96.81 105 GLU A O 1
ATOM 832 N N . MET A 1 106 ? 2.500 0.469 18.361 1.00 95.50 106 MET A N 1
ATOM 833 C CA . MET A 1 106 ? 1.425 -0.498 18.586 1.00 95.50 106 MET A CA 1
ATOM 834 C C . MET A 1 106 ? 1.508 -1.141 19.980 1.00 95.50 106 MET A C 1
ATOM 836 O O . MET A 1 106 ? 0.478 -1.295 20.640 1.00 95.50 106 MET A O 1
ATOM 840 N N . GLU A 1 107 ? 2.706 -1.466 20.473 1.00 97.00 107 GLU A N 1
ATOM 841 C CA . GLU A 1 107 ? 2.907 -1.935 21.849 1.00 97.00 107 GLU A CA 1
ATOM 842 C C . GLU A 1 107 ? 2.534 -0.851 22.873 1.00 97.00 107 GLU A C 1
ATOM 844 O O . GLU A 1 107 ? 1.737 -1.105 23.780 1.00 97.00 107 GLU A O 1
ATOM 849 N N . ALA A 1 108 ? 3.009 0.385 22.693 1.00 95.62 108 ALA A N 1
ATOM 850 C CA . ALA A 1 108 ? 2.659 1.510 23.558 1.00 95.62 108 ALA A CA 1
ATOM 851 C C . ALA A 1 108 ? 1.147 1.811 23.552 1.00 95.62 108 ALA A C 1
ATOM 853 O O . ALA A 1 108 ? 0.580 2.164 24.590 1.00 95.62 108 ALA A O 1
ATOM 854 N N . LEU A 1 109 ? 0.470 1.648 22.410 1.00 94.88 109 LEU A N 1
ATOM 855 C CA . LEU A 1 109 ? -0.984 1.778 22.303 1.00 94.88 109 LEU A CA 1
ATOM 856 C C . LEU A 1 109 ? -1.709 0.628 23.015 1.00 94.88 109 LEU A C 1
ATOM 858 O O . LEU A 1 109 ? -2.632 0.883 23.786 1.00 94.88 109 LEU A O 1
ATOM 862 N N . LYS A 1 110 ? -1.262 -0.620 22.832 1.00 93.88 110 LYS A N 1
ATOM 863 C CA . LYS A 1 110 ? -1.790 -1.807 23.527 1.00 93.88 110 LYS A CA 1
ATOM 864 C C . LYS A 1 110 ? -1.670 -1.668 25.048 1.00 93.88 110 LYS A C 1
ATOM 866 O O . LYS A 1 110 ? -2.624 -1.970 25.763 1.00 93.88 110 LYS A O 1
ATOM 871 N N . ILE A 1 111 ? -0.544 -1.147 25.538 1.00 93.12 111 ILE A N 1
ATOM 872 C CA . ILE A 1 111 ? -0.318 -0.832 26.956 1.00 93.12 111 ILE A CA 1
ATOM 873 C C . ILE A 1 111 ? -1.323 0.227 27.444 1.00 93.12 111 ILE A C 1
ATOM 875 O O . ILE A 1 111 ? -2.020 -0.008 28.432 1.00 93.12 111 ILE A O 1
ATOM 879 N N . LYS A 1 112 ? -1.479 1.351 26.727 1.00 90.94 112 LYS A N 1
ATOM 880 C CA . LYS A 1 112 ? -2.471 2.400 27.057 1.00 90.94 112 LYS A CA 1
ATOM 881 C C . LYS A 1 112 ? -3.909 1.868 27.071 1.00 90.94 112 LYS A C 1
ATOM 883 O O . LYS A 1 112 ? -4.658 2.158 28.001 1.00 90.94 112 LYS A O 1
ATOM 888 N N . MET A 1 113 ? -4.293 1.058 26.081 1.00 86.56 113 MET A N 1
ATOM 889 C CA . MET A 1 113 ? -5.618 0.430 26.028 1.00 86.56 113 MET A CA 1
ATOM 890 C C . MET A 1 113 ? -5.853 -0.535 27.193 1.00 86.56 113 MET A C 1
ATOM 892 O O . MET A 1 113 ? -6.975 -0.613 27.683 1.00 86.56 113 MET A O 1
ATOM 896 N N . ASN A 1 114 ? -4.819 -1.245 27.655 1.00 86.69 114 ASN A N 1
ATOM 897 C CA . ASN A 1 114 ? -4.933 -2.160 28.788 1.00 86.69 114 ASN A CA 1
ATOM 898 C C . ASN A 1 114 ? -5.099 -1.408 30.121 1.00 86.69 114 ASN A C 1
ATOM 900 O O . ASN A 1 114 ? -5.955 -1.782 30.917 1.00 86.69 114 ASN A O 1
ATOM 904 N N . TYR A 1 115 ? -4.367 -0.306 30.334 1.00 79.62 115 TYR A N 1
ATOM 905 C CA . TYR A 1 115 ? -4.583 0.568 31.497 1.00 79.62 115 TYR A CA 1
ATOM 906 C C . TYR A 1 115 ? -5.993 1.174 31.510 1.00 79.62 115 TYR A C 1
ATOM 908 O O . TYR A 1 115 ? -6.656 1.145 32.543 1.00 79.62 115 TYR A O 1
ATOM 916 N N . ASN A 1 116 ? -6.495 1.633 30.359 1.00 72.69 116 ASN A N 1
ATOM 917 C CA . ASN A 1 116 ? -7.862 2.155 30.233 1.00 72.69 116 ASN A CA 1
ATOM 918 C C . ASN A 1 116 ? -8.953 1.066 30.328 1.00 72.69 116 ASN A C 1
ATOM 920 O O . ASN A 1 116 ? -10.130 1.399 30.432 1.00 72.69 116 ASN A O 1
ATOM 924 N N . ARG A 1 117 ? -8.581 -0.223 30.282 1.00 65.31 117 ARG A N 1
ATOM 925 C CA . ARG A 1 117 ? -9.480 -1.372 30.486 1.00 65.31 117 ARG A CA 1
ATOM 926 C C . ARG A 1 117 ? -9.528 -1.876 31.927 1.00 65.31 117 ARG A C 1
ATOM 928 O O . ARG A 1 117 ? -10.316 -2.777 32.208 1.00 65.31 117 ARG A O 1
ATOM 935 N N . LEU A 1 118 ? -8.723 -1.321 32.835 1.00 58.84 118 LEU A N 1
ATOM 936 C CA . LEU A 1 118 ? -8.905 -1.562 34.263 1.00 58.84 118 LEU A CA 1
ATOM 937 C C . LEU A 1 118 ? -10.277 -0.995 34.667 1.00 58.84 118 LEU A C 1
ATOM 939 O O . LEU A 1 118 ? -10.505 0.200 34.463 1.00 58.84 118 LEU A O 1
ATOM 943 N N . PRO A 1 119 ? -11.203 -1.810 35.208 1.00 55.84 119 PRO A N 1
ATOM 944 C CA . PRO A 1 119 ? -12.546 -1.344 35.523 1.00 55.84 119 PRO A CA 1
ATOM 945 C C . PRO A 1 119 ? -12.465 -0.288 36.624 1.00 55.84 119 PRO A C 1
ATOM 947 O O . PRO A 1 119 ? -12.150 -0.585 37.778 1.00 55.84 119 PRO A O 1
ATOM 950 N N . THR A 1 120 ? -12.742 0.968 36.271 1.00 58.06 120 THR A N 1
ATOM 951 C CA . THR A 1 120 ? -12.891 2.010 37.287 1.00 58.06 120 THR A CA 1
ATOM 952 C C . THR A 1 120 ? -14.122 1.687 38.130 1.00 58.06 120 THR A C 1
ATOM 954 O O . THR A 1 120 ? -15.174 1.328 37.606 1.00 58.06 120 THR A O 1
ATOM 957 N N . VAL A 1 121 ? -13.990 1.796 39.456 1.00 55.88 121 VAL A N 1
ATOM 958 C CA . VAL A 1 121 ? -14.917 1.234 40.469 1.00 55.88 121 VAL A CA 1
ATOM 959 C C . VAL A 1 121 ? -16.275 1.977 40.537 1.00 55.88 121 VAL A C 1
ATOM 961 O O . VAL A 1 121 ? -16.945 1.996 41.561 1.00 55.88 121 VAL A O 1
ATOM 964 N N . LYS A 1 122 ? -16.687 2.641 39.451 1.00 52.31 122 LYS A N 1
ATOM 965 C CA . LYS A 1 122 ? -17.907 3.454 39.349 1.00 52.31 122 LYS A CA 1
ATOM 966 C C . LYS A 1 122 ? -19.046 2.785 38.571 1.00 52.31 122 LYS A C 1
ATOM 968 O O . LYS A 1 122 ? -20.182 3.203 38.743 1.00 52.31 122 LYS A O 1
ATOM 973 N N . GLU A 1 123 ? -18.781 1.754 37.764 1.00 49.81 123 GLU A N 1
ATOM 974 C CA . GLU A 1 123 ? -19.828 1.083 36.963 1.00 49.81 123 GLU A CA 1
ATOM 975 C C . GLU A 1 123 ? -20.588 -0.031 37.712 1.00 49.81 123 GLU A C 1
ATOM 977 O O . GLU A 1 123 ? -21.616 -0.504 37.236 1.00 49.81 123 GLU A O 1
ATOM 982 N N . LEU A 1 124 ? -20.137 -0.432 38.907 1.00 52.47 124 LEU A N 1
ATOM 983 C CA . LEU A 1 124 ? -20.777 -1.492 39.704 1.00 52.47 124 LEU A CA 1
ATOM 984 C C . LEU A 1 124 ? -21.973 -1.020 40.557 1.00 52.47 124 LEU A C 1
ATOM 986 O O . LEU A 1 124 ? -22.595 -1.843 41.224 1.00 52.47 124 LEU A O 1
ATOM 990 N N . THR A 1 125 ? -22.308 0.276 40.549 1.00 46.66 125 THR A N 1
ATOM 991 C CA . THR A 1 125 ? -23.203 0.880 41.561 1.00 46.66 125 THR A CA 1
ATOM 992 C C . THR A 1 125 ? -24.441 1.591 40.998 1.00 46.66 125 THR A C 1
ATOM 994 O O . THR A 1 125 ? -25.153 2.254 41.747 1.00 46.66 125 THR A O 1
ATOM 997 N N . THR A 1 126 ? -24.728 1.472 39.696 1.00 43.91 126 THR A N 1
ATOM 998 C CA . THR A 1 126 ? -25.867 2.157 39.046 1.00 43.91 126 THR A CA 1
ATOM 999 C C . THR A 1 126 ? -26.636 1.251 38.082 1.00 43.91 126 THR A C 1
ATOM 1001 O O . THR A 1 126 ? -26.651 1.480 36.876 1.00 43.91 126 THR A O 1
ATOM 1004 N N . ASN A 1 127 ? -27.299 0.221 38.615 1.00 46.22 127 ASN A N 1
ATOM 1005 C CA . ASN A 1 127 ? -28.341 -0.534 37.900 1.00 46.22 127 ASN A CA 1
ATOM 1006 C C . ASN A 1 127 ? -29.431 -1.042 38.871 1.00 46.22 127 ASN A C 1
ATOM 1008 O O . ASN A 1 127 ? -29.827 -2.204 38.865 1.00 46.22 127 ASN A O 1
ATOM 1012 N N . SER A 1 128 ? -29.882 -0.156 39.767 1.00 51.50 128 SER A N 1
ATOM 1013 C CA . SER A 1 128 ? -30.807 -0.481 40.863 1.00 51.50 128 SER A CA 1
ATOM 1014 C C . SER A 1 128 ? -31.853 0.616 41.113 1.00 51.50 128 SER A C 1
ATOM 1016 O O . SER A 1 128 ? -31.999 1.102 42.234 1.00 51.50 128 SER A O 1
ATOM 1018 N N . VAL A 1 129 ? -32.591 1.005 40.067 1.00 45.31 129 VAL A N 1
ATOM 1019 C CA . VAL A 1 129 ? -33.859 1.750 40.188 1.00 45.31 129 VAL A CA 1
ATOM 1020 C C . VAL A 1 129 ? -34.900 1.107 39.260 1.00 45.31 129 VAL A C 1
ATOM 1022 O O . VAL A 1 129 ? -34.728 1.173 38.044 1.00 45.31 129 VAL A O 1
ATOM 1025 N N . PRO A 1 130 ? -35.960 0.473 39.791 1.00 52.06 130 PRO A N 1
ATOM 1026 C CA . PRO A 1 130 ? -37.116 0.053 39.003 1.00 52.06 130 PRO A CA 1
ATOM 1027 C C . PRO A 1 130 ? -38.128 1.205 38.878 1.00 52.06 130 PRO A C 1
ATOM 1029 O O . PRO A 1 130 ? -38.482 1.821 39.884 1.00 52.06 130 PRO A O 1
ATOM 1032 N N . GLU A 1 131 ? -38.638 1.473 37.673 1.00 44.88 131 GLU A N 1
ATOM 1033 C CA . GLU A 1 131 ? -39.772 2.394 37.488 1.00 44.88 131 GLU A CA 1
ATOM 1034 C C . GLU A 1 131 ? -41.142 1.692 37.648 1.00 44.88 131 GLU A C 1
ATOM 1036 O O . GLU A 1 131 ? -41.248 0.480 37.431 1.00 44.88 131 GLU A O 1
ATOM 1041 N N . PRO A 1 132 ? -42.192 2.424 38.080 1.00 50.78 132 PRO A N 1
ATOM 1042 C CA . PRO A 1 132 ? -43.466 1.844 38.512 1.00 50.78 132 PRO A CA 1
ATOM 1043 C C . PRO A 1 132 ? -44.492 1.622 37.384 1.00 50.78 132 PRO A C 1
ATOM 1045 O O . PRO A 1 132 ? -44.351 2.082 36.254 1.00 50.78 132 P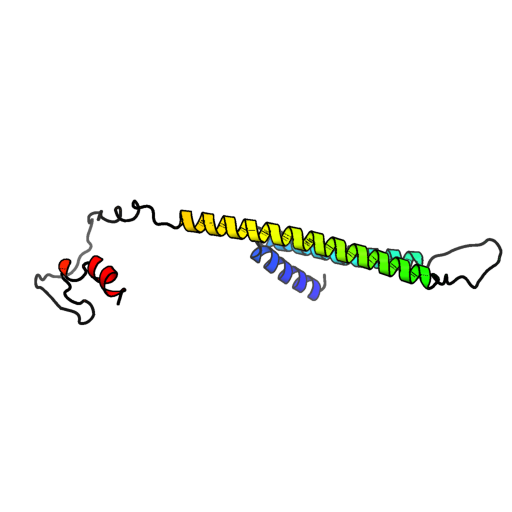RO A O 1
ATOM 1048 N N . VAL A 1 133 ? -45.572 0.907 37.719 1.00 57.31 133 VAL A N 1
ATOM 1049 C CA . VAL A 1 133 ? -46.561 0.369 36.768 1.00 57.31 133 VAL A CA 1
ATOM 1050 C C . VAL A 1 133 ? -47.746 1.314 36.515 1.00 57.31 133 VAL A C 1
ATOM 1052 O O . VAL A 1 133 ? -48.428 1.724 37.452 1.00 57.31 133 VAL A O 1
ATOM 1055 N N . ALA A 1 134 ? -48.083 1.524 35.239 1.00 42.06 134 ALA A N 1
ATOM 1056 C CA . ALA A 1 134 ? -49.398 1.960 34.751 1.00 42.06 134 ALA A CA 1
ATOM 1057 C C . ALA A 1 134 ? -49.580 1.476 33.291 1.00 42.06 134 ALA A C 1
ATOM 1059 O O . ALA A 1 134 ? -48.627 1.524 32.524 1.00 42.06 134 ALA A O 1
ATOM 1060 N N . ALA A 1 135 ? -50.731 0.997 32.808 1.00 47.19 135 ALA A N 1
ATOM 1061 C CA . ALA A 1 135 ? -52.013 0.656 33.440 1.00 47.19 135 ALA A CA 1
ATOM 1062 C C . ALA A 1 135 ? -52.644 -0.553 32.680 1.00 47.19 135 ALA A C 1
ATOM 1064 O O . ALA A 1 135 ? -52.207 -0.855 31.566 1.00 47.19 135 ALA A O 1
ATOM 1065 N N . PRO A 1 136 ? -53.622 -1.291 33.248 1.00 47.31 136 PRO A N 1
ATOM 1066 C CA . PRO A 1 136 ? -53.964 -2.637 32.772 1.00 47.31 136 PRO A CA 1
ATOM 1067 C C . PRO A 1 136 ? -54.978 -2.692 31.616 1.00 47.31 136 PRO A C 1
ATOM 1069 O O . PRO A 1 136 ? -55.793 -1.791 31.421 1.00 47.31 136 PRO A O 1
ATOM 1072 N N . ARG A 1 137 ? -55.004 -3.841 30.926 1.00 51.88 137 ARG A N 1
ATOM 1073 C CA . ARG A 1 137 ? -56.191 -4.361 30.222 1.00 51.88 137 ARG A CA 1
ATOM 1074 C C . ARG A 1 137 ? -56.760 -5.553 31.022 1.00 51.88 137 ARG A C 1
ATOM 1076 O O . ARG A 1 137 ? -55.958 -6.309 31.567 1.00 51.88 137 ARG A O 1
ATOM 1083 N N . PRO A 1 138 ? -58.091 -5.747 31.099 1.00 48.50 138 PRO A N 1
ATOM 1084 C CA . PRO A 1 138 ? -58.688 -7.013 31.561 1.00 48.50 138 PRO A CA 1
ATOM 1085 C C . PRO A 1 138 ? -58.367 -8.139 30.549 1.00 48.50 138 PRO A C 1
ATOM 1087 O O . PRO A 1 138 ? -58.104 -7.830 29.386 1.00 48.50 138 PRO A O 1
ATOM 1090 N N . THR A 1 139 ? -58.336 -9.438 30.870 1.00 43.12 139 THR A N 1
ATOM 1091 C CA . THR A 1 139 ? -58.768 -10.238 32.052 1.00 43.12 139 THR A CA 1
ATOM 1092 C C . THR A 1 139 ? -57.888 -11.531 32.102 1.00 43.12 139 THR A C 1
ATOM 1094 O O . THR A 1 139 ? -57.024 -11.669 31.241 1.00 43.12 139 THR A O 1
ATOM 1097 N N . GLU A 1 140 ? -57.946 -12.521 33.012 1.00 41.03 140 GLU A N 1
ATOM 1098 C CA . GLU A 1 140 ? -58.891 -12.961 34.066 1.00 41.03 140 GLU A CA 1
ATOM 1099 C C . GLU A 1 140 ? -58.170 -13.493 35.336 1.00 41.03 140 GLU A C 1
ATOM 1101 O O . GLU A 1 140 ? -57.071 -14.025 35.246 1.00 41.03 140 GLU A O 1
ATOM 1106 N N . GLN A 1 141 ? -58.894 -13.445 36.468 1.00 43.16 141 GLN A N 1
ATOM 1107 C CA . GLN A 1 141 ? -58.825 -14.302 37.678 1.00 43.16 141 GLN A CA 1
ATOM 1108 C C . GLN A 1 141 ? -57.541 -14.393 38.557 1.00 43.16 141 GLN A C 1
ATOM 1110 O O . GLN A 1 141 ? -56.451 -14.020 38.132 1.00 43.16 141 GLN A O 1
ATOM 1115 N N . PRO A 1 142 ? -57.669 -14.815 39.846 1.00 53.38 142 PRO A N 1
ATOM 1116 C CA . PRO A 1 142 ? -56.622 -14.632 40.858 1.00 53.38 142 PRO A CA 1
ATOM 1117 C C . PRO A 1 142 ? -56.059 -15.931 41.470 1.00 53.38 142 PRO A C 1
ATOM 1119 O O . PRO A 1 142 ? -56.804 -16.877 41.715 1.00 53.38 142 PRO A O 1
ATOM 1122 N N . GLN A 1 143 ? -54.786 -15.910 41.894 1.00 40.69 143 GLN A N 1
ATOM 1123 C CA . GLN A 1 143 ? -54.337 -16.630 43.099 1.00 40.69 143 GLN A CA 1
ATOM 1124 C C . GLN A 1 143 ? -52.971 -16.151 43.629 1.00 40.69 143 GLN A C 1
ATOM 1126 O O . GLN A 1 143 ? -52.081 -15.746 42.885 1.00 40.69 143 GLN A O 1
ATOM 1131 N N . GLN A 1 144 ? -52.832 -16.228 44.950 1.00 45.88 144 GLN A N 1
ATOM 1132 C CA . GLN A 1 144 ? -51.624 -16.092 45.773 1.00 45.88 144 GLN A CA 1
ATOM 1133 C C . GLN A 1 144 ? -51.735 -17.165 46.881 1.00 45.88 144 GLN A C 1
ATOM 1135 O O . GLN A 1 144 ? -52.858 -17.601 47.151 1.00 45.88 144 GLN A O 1
ATOM 1140 N N . PRO A 1 145 ? -50.673 -17.470 47.652 1.00 64.38 145 PRO A N 1
ATOM 1141 C CA . PRO A 1 145 ? -49.235 -17.392 47.342 1.00 64.38 145 PRO A CA 1
ATOM 1142 C C . PRO A 1 145 ? -48.466 -18.659 47.798 1.00 64.38 145 PRO A C 1
ATOM 1144 O O . PRO A 1 145 ? -48.871 -19.284 48.769 1.00 64.38 145 PRO A O 1
ATOM 1147 N N . GLU A 1 146 ? -47.285 -18.977 47.243 1.00 46.16 146 GLU A N 1
ATOM 1148 C CA . GLU A 1 146 ? -46.330 -19.843 47.975 1.00 46.16 146 GLU A CA 1
ATOM 1149 C C . GLU A 1 146 ? -44.862 -19.769 47.502 1.00 46.16 146 GLU A C 1
ATOM 1151 O O . GLU A 1 146 ? -44.547 -19.266 46.423 1.00 46.16 146 GLU A O 1
ATOM 1156 N N . LYS A 1 147 ? -43.955 -20.257 48.360 1.00 59.72 147 LYS A N 1
ATOM 1157 C CA . LYS A 1 147 ? -42.513 -20.486 48.120 1.00 59.72 147 LYS A CA 1
ATOM 1158 C C . LYS A 1 147 ? -42.259 -22.011 48.057 1.00 59.72 147 LYS A C 1
ATOM 1160 O O . LYS A 1 147 ? -43.080 -22.755 48.576 1.00 59.72 147 LYS A O 1
ATOM 1165 N N . PRO A 1 148 ? -41.044 -22.484 47.725 1.00 61.41 148 PRO A N 1
ATOM 1166 C CA . PRO A 1 148 ? -40.215 -22.174 46.561 1.00 61.41 148 PRO A CA 1
ATOM 1167 C C . PRO A 1 148 ? -39.837 -23.467 45.793 1.00 61.41 148 PRO A C 1
ATOM 1169 O O 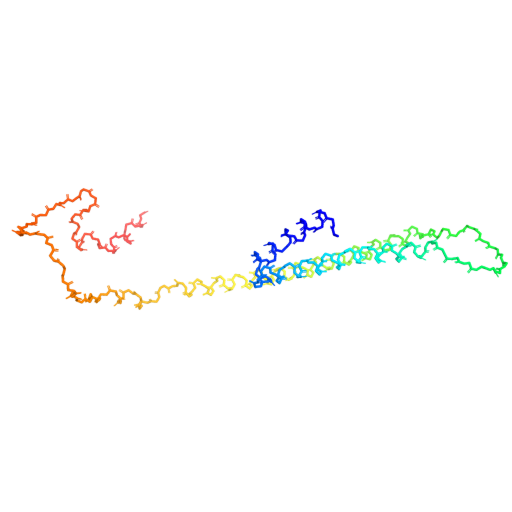. PRO A 1 148 ? -39.832 -24.558 46.357 1.00 61.41 148 PRO A O 1
ATOM 1172 N N . ALA A 1 149 ? -39.394 -23.356 44.538 1.00 56.38 149 ALA A N 1
ATOM 1173 C CA . ALA A 1 149 ? -38.762 -24.476 43.829 1.00 56.38 149 ALA A CA 1
ATOM 1174 C C . ALA A 1 149 ? -37.234 -24.302 43.800 1.00 56.38 149 ALA A C 1
ATOM 1176 O O . ALA A 1 149 ? -36.714 -23.460 43.068 1.00 56.38 149 ALA A O 1
ATOM 1177 N N . SER A 1 150 ? -36.504 -25.102 44.585 1.00 59.38 150 SER A N 1
ATOM 1178 C CA . SER A 1 150 ? -35.037 -25.159 44.507 1.00 59.38 150 SER A CA 1
ATOM 1179 C C . SER A 1 150 ? -34.624 -25.871 43.216 1.00 59.38 150 SER A C 1
ATOM 1181 O O . SER A 1 150 ? -34.680 -27.098 43.124 1.00 59.38 150 SER A O 1
ATOM 1183 N N . HIS A 1 151 ? -34.257 -25.109 42.185 1.00 62.59 151 HIS A N 1
ATOM 1184 C CA . HIS A 1 151 ? -33.804 -25.689 40.924 1.00 62.59 151 HIS A CA 1
ATOM 1185 C C . HIS A 1 151 ? -32.398 -26.283 41.122 1.00 62.59 151 HIS A C 1
ATOM 1187 O O . HIS A 1 151 ? -31.516 -25.564 41.593 1.00 62.59 151 HIS A O 1
ATOM 1193 N N . PRO A 1 152 ? -32.090 -27.514 40.664 1.00 64.44 152 PRO A N 1
ATOM 1194 C CA . PRO A 1 152 ? -30.759 -28.139 40.805 1.00 64.44 152 PRO A CA 1
ATOM 1195 C C . PRO A 1 152 ? -29.627 -27.456 40.001 1.00 64.44 152 PRO A C 1
ATOM 1197 O O . PRO A 1 152 ? -28.558 -28.025 39.807 1.00 64.44 152 PRO A O 1
ATOM 1200 N N . ARG A 1 153 ? -29.865 -26.233 39.509 1.00 62.72 153 ARG A N 1
ATOM 1201 C CA . ARG A 1 153 ? -28.903 -25.357 38.824 1.00 62.72 153 ARG A CA 1
ATOM 1202 C C . ARG A 1 153 ? -28.732 -24.003 39.533 1.00 62.72 153 ARG A C 1
ATOM 1204 O O . ARG A 1 153 ? -27.760 -23.307 39.268 1.00 62.72 153 ARG A O 1
ATOM 1211 N N . SER A 1 154 ? -29.639 -23.651 40.446 1.00 64.25 154 SER A N 1
ATOM 1212 C CA . SER A 1 154 ? -29.528 -22.526 41.375 1.00 64.25 154 SER A CA 1
ATOM 1213 C C . SER A 1 154 ? -29.315 -23.092 42.779 1.00 64.25 154 SER A C 1
ATOM 1215 O O . SER A 1 154 ? -30.267 -23.261 43.542 1.00 64.25 154 SER A O 1
ATOM 1217 N N . GLY A 1 155 ? -28.068 -23.448 43.099 1.00 62.16 155 GLY A N 1
ATOM 1218 C CA . GLY A 1 155 ? -27.715 -23.865 44.455 1.00 62.16 155 GLY A CA 1
ATOM 1219 C C . GLY A 1 155 ? -28.107 -22.783 45.464 1.00 62.16 155 GLY A C 1
ATOM 1220 O O . GLY A 1 155 ? -27.942 -21.595 45.188 1.00 62.16 155 GLY A O 1
ATOM 1221 N N . GLY A 1 156 ? -28.639 -23.191 46.618 1.00 67.25 156 GLY A N 1
ATOM 1222 C CA . GLY A 1 156 ? -29.041 -22.292 47.704 1.00 67.25 156 GLY A CA 1
ATOM 1223 C C . GLY A 1 156 ? -27.845 -21.731 48.474 1.00 67.25 156 GLY A C 1
ATOM 1224 O O . GLY A 1 156 ? -27.749 -21.941 49.678 1.00 67.25 156 GLY A O 1
ATOM 1225 N N . TYR A 1 157 ? -26.916 -21.086 47.766 1.00 68.31 157 TYR A N 1
ATOM 1226 C CA . TYR A 1 157 ? -25.744 -20.442 48.347 1.00 68.31 157 TYR A CA 1
ATOM 1227 C C . TYR A 1 157 ? -26.174 -19.263 49.217 1.00 68.31 157 TYR A C 1
ATOM 1229 O O . TYR A 1 157 ? -26.901 -18.378 48.763 1.00 68.31 157 TYR A O 1
ATOM 1237 N N . ASN A 1 158 ? -25.683 -19.231 50.449 1.00 69.38 158 ASN A N 1
ATOM 1238 C CA . ASN A 1 158 ? -25.730 -18.041 51.282 1.00 69.38 158 ASN A CA 1
ATOM 1239 C C . ASN A 1 158 ? -24.531 -17.158 50.918 1.00 69.38 158 ASN A C 1
ATOM 1241 O O . ASN A 1 158 ? -23.510 -17.652 50.441 1.00 69.38 158 ASN A O 1
ATOM 1245 N N . GLU A 1 159 ? -24.600 -15.857 51.189 1.00 62.06 159 GLU A N 1
ATOM 1246 C CA . GLU A 1 159 ? -23.517 -14.920 50.836 1.00 62.06 159 GLU A CA 1
ATOM 1247 C C . GLU A 1 159 ? -22.171 -15.300 51.494 1.00 62.06 159 GLU A C 1
ATOM 1249 O O . GLU A 1 159 ? -21.106 -15.113 50.908 1.00 62.06 159 GLU A O 1
ATOM 1254 N N . ASN A 1 160 ? -22.219 -15.961 52.657 1.00 68.38 160 ASN A N 1
ATOM 1255 C CA . ASN A 1 160 ? -21.051 -16.499 53.365 1.00 68.38 160 ASN A CA 1
ATOM 1256 C C . ASN A 1 160 ? -20.354 -17.675 52.640 1.00 68.38 160 ASN A C 1
ATOM 1258 O O . ASN A 1 160 ? -19.158 -17.902 52.852 1.00 68.38 160 ASN A O 1
ATOM 1262 N N . ASP A 1 161 ? -21.071 -18.421 51.789 1.00 66.19 161 ASP A N 1
ATOM 1263 C CA . ASP A 1 161 ? -20.531 -19.585 51.069 1.00 66.19 161 ASP A CA 1
ATOM 1264 C C . ASP A 1 161 ? -19.563 -19.174 49.942 1.00 66.19 161 ASP A C 1
ATOM 1266 O O . ASP A 1 161 ? -18.688 -19.956 49.564 1.00 66.19 161 ASP A O 1
ATOM 1270 N N . VAL A 1 162 ? -19.672 -17.935 49.439 1.00 65.75 162 VAL A N 1
ATOM 1271 C CA . VAL A 1 162 ? -18.879 -17.393 48.316 1.00 65.75 162 VAL A CA 1
ATOM 1272 C C . VAL A 1 162 ? -17.905 -16.304 48.796 1.00 65.75 162 VAL A C 1
ATOM 1274 O O . VAL A 1 162 ? -17.746 -15.241 48.199 1.00 65.75 162 VAL A O 1
ATOM 1277 N N . SER A 1 163 ? -17.212 -16.581 49.901 1.00 70.81 163 SER A N 1
ATOM 1278 C CA . SER A 1 163 ? -16.153 -15.723 50.445 1.00 70.81 163 SER A CA 1
ATOM 1279 C C . SER A 1 163 ? -14.927 -15.705 49.513 1.00 70.81 163 SER A C 1
ATOM 1281 O O . SER A 1 163 ? -14.167 -16.671 49.435 1.00 70.81 163 SER A O 1
ATOM 1283 N N . ILE A 1 164 ? -14.719 -14.587 48.804 1.00 61.75 164 ILE A N 1
ATOM 1284 C CA . ILE A 1 164 ? -13.679 -14.413 47.765 1.00 61.75 164 ILE A CA 1
ATOM 1285 C C . ILE A 1 164 ? -12.264 -14.737 48.282 1.00 61.75 164 ILE A C 1
ATOM 1287 O O . ILE A 1 164 ? -11.465 -15.352 47.576 1.00 61.75 164 ILE A O 1
ATOM 1291 N N . GLU A 1 165 ? -11.961 -14.394 49.534 1.00 64.88 165 GLU A N 1
ATOM 1292 C CA . GLU A 1 165 ? -10.669 -14.647 50.191 1.00 64.88 165 GLU A CA 1
ATOM 1293 C C . GLU A 1 165 ? -10.282 -16.138 50.186 1.00 64.88 165 GLU A C 1
ATOM 1295 O O . GLU A 1 165 ? -9.105 -16.488 50.072 1.00 64.88 165 GLU A O 1
ATOM 1300 N N . LYS A 1 166 ? -11.277 -17.032 50.218 1.00 66.38 166 LYS A N 1
ATOM 1301 C CA . LYS A 1 166 ? -11.099 -18.490 50.219 1.00 66.38 166 LYS A CA 1
ATOM 1302 C C . LYS A 1 166 ? -10.478 -19.013 48.916 1.00 66.38 166 LYS A C 1
ATOM 1304 O O . LYS A 1 166 ? -9.804 -20.039 48.941 1.00 66.38 166 LYS A O 1
ATOM 1309 N N . PHE A 1 167 ? -10.651 -18.293 47.802 1.00 63.44 167 PHE A N 1
ATOM 1310 C CA . PHE A 1 167 ? -10.016 -18.613 46.519 1.00 63.44 167 PHE A CA 1
ATOM 1311 C C . PHE A 1 167 ? -8.535 -18.214 46.485 1.00 63.44 167 PHE A C 1
ATOM 1313 O O . PHE A 1 167 ? -7.719 -18.957 45.945 1.00 63.44 167 PHE A O 1
ATOM 1320 N N . PHE A 1 168 ? -8.163 -17.083 47.094 1.00 63.91 168 PHE A N 1
ATOM 1321 C CA . PHE A 1 168 ? -6.777 -16.601 47.085 1.00 63.91 168 PHE A CA 1
ATOM 1322 C C . PHE A 1 168 ? -5.832 -17.475 47.923 1.00 63.91 168 PHE A C 1
ATOM 1324 O O . PHE A 1 168 ? -4.685 -17.683 47.533 1.00 63.91 168 PHE A O 1
ATOM 1331 N N . TYR A 1 169 ? -6.307 -18.044 49.036 1.00 62.25 169 TYR A N 1
ATOM 1332 C CA . TYR A 1 169 ? -5.469 -18.851 49.935 1.00 62.25 169 TYR A CA 1
ATOM 1333 C C . TYR A 1 169 ? -5.339 -20.340 49.570 1.00 62.25 169 TYR A C 1
ATOM 1335 O O . TYR A 1 169 ? -4.512 -21.028 50.165 1.00 62.25 169 TYR A O 1
ATOM 1343 N N . MET A 1 170 ? -6.090 -20.855 48.588 1.00 63.69 170 MET A N 1
ATOM 1344 C CA . MET A 1 170 ? -5.936 -22.245 48.116 1.00 63.69 170 MET A CA 1
ATOM 1345 C C . MET A 1 170 ? -4.929 -22.418 46.964 1.00 63.69 170 MET A C 1
ATOM 1347 O O . MET A 1 170 ? -4.637 -23.551 46.593 1.00 63.69 170 MET A O 1
ATOM 1351 N N . GLY A 1 171 ? -4.377 -21.328 46.415 1.00 57.62 171 GLY A N 1
ATOM 1352 C CA . GLY A 1 171 ? -3.460 -21.374 45.267 1.00 57.62 171 GLY A CA 1
ATOM 1353 C C . GLY A 1 171 ? -1.995 -21.715 45.578 1.00 57.62 171 GLY A C 1
ATOM 1354 O O . GLY A 1 171 ? -1.279 -22.117 44.667 1.00 57.62 171 GLY A O 1
ATOM 1355 N N . ASN A 1 172 ? -1.546 -21.578 46.833 1.00 58.78 172 ASN A N 1
ATOM 1356 C CA . ASN A 1 172 ? -0.143 -21.781 47.221 1.00 58.78 172 ASN A CA 1
ATOM 1357 C C . ASN A 1 172 ? 0.032 -23.026 48.110 1.00 58.78 172 ASN A C 1
ATOM 1359 O O . ASN A 1 172 ? -0.119 -22.953 49.333 1.00 58.78 172 ASN A O 1
ATOM 1363 N N . ARG A 1 173 ? 0.405 -24.149 47.488 1.00 54.69 173 ARG A N 1
ATOM 1364 C CA . ARG A 1 173 ? 0.994 -25.345 48.110 1.00 54.69 173 ARG A CA 1
ATOM 1365 C C . ARG A 1 173 ? 2.022 -25.967 47.172 1.00 54.69 173 ARG A C 1
ATOM 1367 O O . ARG A 1 173 ? 1.780 -25.899 45.949 1.00 54.69 173 ARG A O 1
#

Secondary structure (DSSP, 8-state):
--HHHHHHHHHHHHHHHHTTS-SSHHHHHHHHHHHHHHHHHHHHHHHHHHHHTTS------------------HHHHHHHHHHHHHHHHHHHHHHHHHHHHHHHHHHHHHHHHHHTTS--TTTTS----PPPP------------------TTS----GGGG-THHHHTTS--

Foldseek 3Di:
DDPVLVVQLQVQLV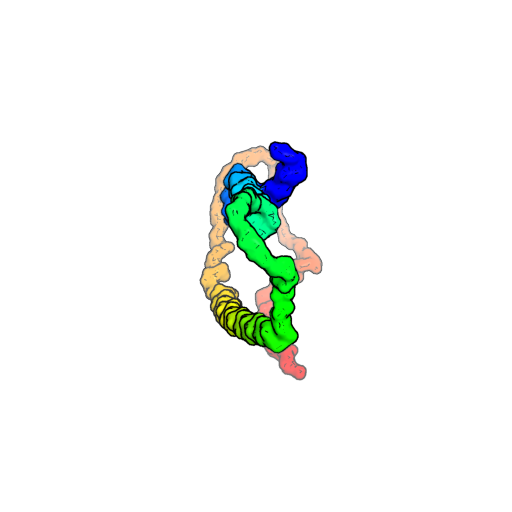VCVVVVVDPDSVRSSVVSNVVVVVVVCVVVVVVCVVVVVPDDDDDDDDDDDDPDPDPPDPVNVVVVVVVVVVVVVVVVVVVVVVVVVVVVVVVVVVVVVVVVPPDDPPPVPPDDDDDDDDDDDDDDDDDDDDDDDDDPVDPPDDPVNPDVVVVVVVPDD